Protein AF-A0A1C3H2G0-F1 (afdb_monomer_lite)

pLDDT: mean 84.34, std 14.98, range [38.53, 96.44]

Secondary structure (DSSP, 8-state):
--HHHHHHHHHHHHHHHHT----HHHHHHHHHHHHHHHHHHHHHHHHHHHHHHHHHHHHTT---------TT----

Sequence (76 aa):
MTYEQQLQQLETLIKQLENGDLSLDQTLAAYEQGVALIRACQQQLEQAEQRIQLLAHDANGEETLVPFVDPGDGQP

Structure (mmCIF, N/CA/C/O backbone):
data_AF-A0A1C3H2G0-F1
#
_entry.id   AF-A0A1C3H2G0-F1
#
loop_
_atom_site.group_PDB
_atom_site.id
_atom_site.type_symbol
_atom_site.label_atom_id
_atom_site.label_alt_id
_atom_site.label_comp_id
_atom_site.label_asym_id
_atom_site.label_entity_id
_atom_site.label_seq_id
_atom_site.pdbx_PDB_ins_code
_atom_site.Cartn_x
_atom_site.Cartn_y
_atom_site.Cartn_z
_atom_site.occupancy
_atom_site.B_iso_or_equiv
_atom_site.auth_seq_id
_atom_site.auth_comp_id
_atom_site.auth_asym_id
_atom_site.auth_atom_id
_atom_site.pdbx_PDB_model_num
ATOM 1 N N . MET A 1 1 ? -6.150 7.052 -10.453 1.00 73.75 1 MET A N 1
ATOM 2 C CA . MET A 1 1 ? -5.388 7.535 -9.283 1.00 73.75 1 MET A CA 1
ATOM 3 C C . MET A 1 1 ? -3.919 7.241 -9.529 1.00 73.75 1 MET A C 1
ATOM 5 O O . MET A 1 1 ? -3.634 6.187 -10.093 1.00 73.75 1 MET A O 1
ATOM 9 N N . THR A 1 2 ? -3.010 8.157 -9.203 1.00 92.88 2 THR A N 1
ATOM 10 C CA . THR A 1 2 ? -1.565 7.917 -9.383 1.00 92.88 2 THR A CA 1
ATOM 11 C C . THR A 1 2 ? -1.004 7.066 -8.242 1.00 92.88 2 THR A C 1
ATOM 13 O O . THR A 1 2 ? -1.644 6.938 -7.194 1.00 92.88 2 THR A O 1
ATOM 16 N N . TYR A 1 3 ? 0.178 6.474 -8.428 1.00 93.12 3 TYR A N 1
ATOM 17 C CA . TYR A 1 3 ? 0.880 5.729 -7.375 1.00 93.12 3 TYR A CA 1
ATOM 18 C C . TYR A 1 3 ? 1.065 6.587 -6.115 1.00 93.12 3 TYR A C 1
ATOM 20 O O . TYR A 1 3 ? 0.675 6.191 -5.020 1.00 93.12 3 TYR A O 1
ATOM 28 N N . GLU A 1 4 ? 1.553 7.816 -6.290 1.00 95.19 4 GLU A N 1
ATOM 29 C CA . GLU A 1 4 ? 1.782 8.775 -5.203 1.00 95.19 4 GLU A CA 1
ATOM 30 C C . GLU A 1 4 ? 0.496 9.086 -4.423 1.00 95.19 4 GLU A C 1
ATOM 32 O O . GLU A 1 4 ? 0.503 9.120 -3.195 1.00 95.19 4 GLU A O 1
ATOM 37 N N . GLN A 1 5 ? -0.638 9.234 -5.116 1.00 94.25 5 GLN A N 1
ATOM 38 C CA . GLN A 1 5 ? -1.936 9.467 -4.474 1.00 94.25 5 GLN A CA 1
ATOM 39 C C . GLN A 1 5 ? -2.438 8.263 -3.665 1.00 94.25 5 GLN A C 1
ATOM 41 O O . GLN A 1 5 ? -3.133 8.436 -2.662 1.00 94.25 5 GLN A O 1
ATOM 46 N N . GLN A 1 6 ? -2.139 7.040 -4.106 1.00 94.38 6 GLN A N 1
ATOM 47 C CA . GLN A 1 6 ? -2.495 5.828 -3.361 1.00 94.38 6 GLN A CA 1
ATOM 48 C C . GLN A 1 6 ? -1.616 5.684 -2.119 1.00 94.38 6 GLN A C 1
ATOM 50 O O . GLN A 1 6 ? -2.128 5.385 -1.041 1.00 94.38 6 GLN A O 1
ATOM 55 N N . LEU A 1 7 ? -0.321 5.981 -2.252 1.00 94.56 7 LEU A N 1
ATOM 56 C CA . LEU A 1 7 ? 0.623 5.971 -1.140 1.00 94.56 7 LEU A CA 1
ATOM 57 C C . LEU A 1 7 ? 0.236 6.995 -0.062 1.00 94.56 7 LEU A C 1
ATOM 59 O O . LEU A 1 7 ? 0.118 6.626 1.102 1.00 94.56 7 LEU A O 1
ATOM 63 N N . GLN A 1 8 ? -0.081 8.236 -0.445 1.00 96.25 8 GLN A N 1
ATOM 64 C CA . GLN A 1 8 ? -0.510 9.265 0.513 1.00 96.25 8 GLN A CA 1
ATOM 65 C C . GLN A 1 8 ? -1.799 8.902 1.263 1.00 96.25 8 GLN A C 1
ATOM 67 O O . GLN A 1 8 ? -1.952 9.211 2.449 1.00 96.25 8 GLN A O 1
ATOM 72 N N . GLN A 1 9 ? -2.751 8.257 0.586 1.00 95.00 9 GLN A N 1
ATOM 73 C CA . GLN A 1 9 ? -3.956 7.764 1.253 1.00 95.00 9 GLN A CA 1
ATOM 74 C C . GLN A 1 9 ? -3.642 6.642 2.233 1.00 95.00 9 GLN A C 1
ATOM 76 O O . GLN A 1 9 ? -4.185 6.649 3.334 1.00 95.00 9 GLN A O 1
ATOM 81 N N . LEU A 1 10 ? -2.756 5.715 1.863 1.00 95.06 10 LEU A N 1
ATOM 82 C CA . LEU A 1 10 ? -2.334 4.639 2.752 1.00 95.06 10 LE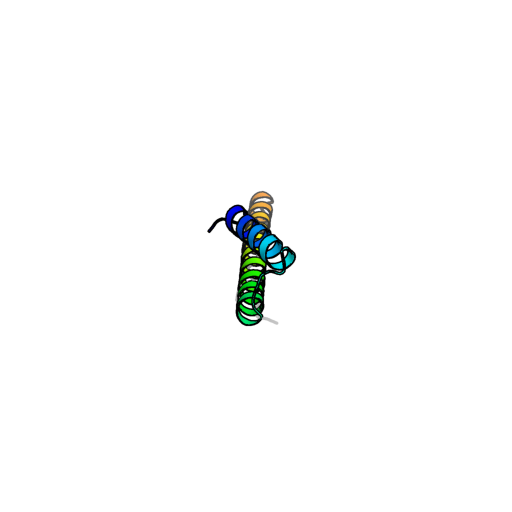U A CA 1
ATOM 83 C C . LEU A 1 10 ? -1.653 5.201 4.008 1.00 95.06 10 LEU A C 1
ATOM 85 O O . LEU A 1 10 ? -1.996 4.795 5.112 1.00 95.06 10 LEU A O 1
ATOM 89 N N . GLU A 1 11 ? -0.762 6.185 3.864 1.00 95.25 11 GLU A N 1
ATOM 90 C CA . GLU A 1 11 ? -0.121 6.863 5.002 1.00 95.25 11 GLU A CA 1
ATOM 91 C C . GLU A 1 11 ? -1.137 7.560 5.913 1.00 95.25 11 GLU A C 1
ATOM 93 O O . GLU A 1 11 ? -1.026 7.514 7.137 1.00 95.25 11 GLU A O 1
ATOM 98 N N . THR A 1 12 ? -2.145 8.204 5.324 1.00 94.12 12 THR A N 1
ATOM 99 C CA . THR A 1 12 ? -3.216 8.867 6.079 1.00 94.12 12 THR A CA 1
ATOM 100 C C . THR A 1 12 ? -4.046 7.851 6.856 1.00 94.12 12 THR A C 1
ATOM 102 O O . THR A 1 12 ? -4.362 8.072 8.024 1.00 94.12 12 THR A O 1
ATOM 105 N N . LEU A 1 13 ? -4.365 6.725 6.225 1.00 94.00 13 LEU A N 1
ATOM 106 C CA . LEU A 1 13 ? -5.134 5.646 6.825 1.00 94.00 13 LEU A CA 1
ATOM 107 C C . LEU A 1 13 ? -4.366 4.981 7.975 1.00 94.00 13 LEU A C 1
ATOM 109 O O . LEU A 1 13 ? -4.939 4.738 9.034 1.00 94.00 13 LEU A O 1
ATOM 113 N N . ILE A 1 14 ? -3.057 4.766 7.814 1.00 93.12 14 ILE A N 1
ATOM 114 C CA . ILE A 1 14 ? -2.184 4.268 8.886 1.00 93.12 14 ILE A CA 1
ATOM 115 C C . ILE A 1 14 ? -2.187 5.241 10.068 1.00 93.12 14 ILE A C 1
ATOM 117 O O . ILE A 1 14 ? -2.447 4.819 11.190 1.00 93.12 14 ILE A O 1
ATOM 121 N N . LYS A 1 15 ? -2.020 6.548 9.827 1.00 92.62 15 LYS A N 1
ATOM 122 C CA . LYS A 1 15 ? -2.079 7.557 10.900 1.00 92.62 15 LYS A CA 1
ATOM 123 C C . LYS A 1 15 ? -3.413 7.545 11.648 1.00 92.62 15 LYS A C 1
ATOM 125 O O . LYS A 1 15 ? -3.443 7.743 12.857 1.00 92.62 15 LYS A O 1
ATOM 130 N N . GLN A 1 16 ? -4.524 7.325 10.945 1.00 89.50 16 GLN A N 1
ATOM 131 C CA . GLN A 1 16 ? -5.842 7.202 11.574 1.00 89.50 16 GLN A CA 1
ATOM 132 C C . GLN A 1 16 ? -5.940 5.953 12.457 1.00 89.50 16 GLN A C 1
ATOM 134 O O . GLN A 1 16 ? -6.453 6.047 13.570 1.00 89.50 16 GLN A O 1
ATOM 139 N N . LEU A 1 17 ? -5.409 4.816 11.996 1.00 89.00 17 LEU A N 1
ATOM 140 C CA . LEU A 1 17 ? -5.335 3.581 12.782 1.00 89.00 17 LEU A CA 1
ATOM 141 C C . LEU A 1 17 ? -4.449 3.744 14.027 1.00 89.00 17 LEU A C 1
ATOM 143 O O . LEU A 1 17 ? -4.821 3.286 15.104 1.00 89.00 17 LEU A O 1
ATOM 147 N N . GLU A 1 18 ? -3.314 4.435 13.904 1.00 90.81 18 GLU A N 1
ATOM 148 C CA . GLU A 1 18 ? -2.383 4.692 15.012 1.00 90.81 18 GLU A CA 1
ATOM 149 C C . GLU A 1 18 ? -2.953 5.641 16.074 1.00 90.81 18 GLU A C 1
ATOM 151 O O . GLU A 1 18 ? -2.620 5.513 17.252 1.00 90.81 18 GLU A O 1
ATOM 156 N N . ASN A 1 19 ? -3.840 6.564 15.687 1.00 88.06 19 ASN A N 1
ATOM 157 C CA . ASN A 1 19 ? -4.49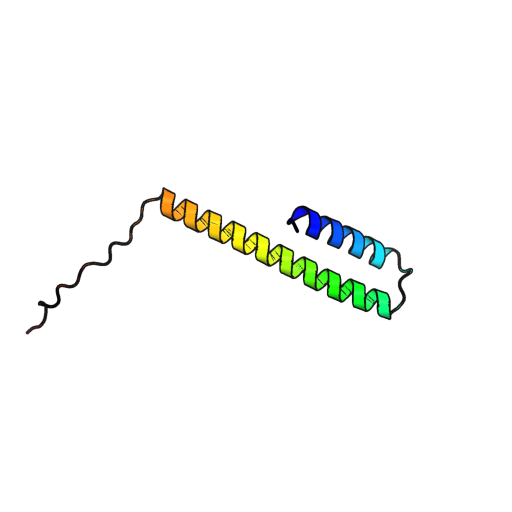0 7.481 16.626 1.00 88.06 19 ASN A CA 1
ATOM 158 C C . ASN A 1 19 ? -5.457 6.776 17.594 1.00 88.06 19 ASN A C 1
ATOM 160 O O . ASN A 1 19 ? -5.782 7.341 18.635 1.00 88.06 19 ASN A O 1
ATOM 164 N N . GLY A 1 20 ? -5.924 5.564 17.273 1.00 82.12 20 GLY A N 1
ATOM 165 C CA . GLY A 1 20 ? -6.688 4.719 18.199 1.00 82.12 20 GLY A CA 1
ATOM 166 C C . GLY A 1 20 ? -8.112 5.187 18.538 1.00 82.12 20 GLY A C 1
ATOM 167 O O . GLY A 1 20 ? -8.758 4.562 19.373 1.00 82.12 20 GLY A O 1
ATOM 168 N N . ASP A 1 21 ? -8.621 6.240 17.893 1.00 86.88 21 ASP A N 1
ATOM 169 C CA . ASP A 1 21 ? -9.972 6.792 18.124 1.00 86.88 21 ASP A CA 1
ATOM 170 C C . ASP A 1 21 ? -11.066 6.095 17.281 1.00 86.88 21 ASP A C 1
ATOM 172 O O . ASP A 1 21 ? -12.240 6.456 17.307 1.00 86.88 21 ASP A O 1
ATOM 176 N N . LEU A 1 22 ? -10.691 5.073 16.505 1.00 89.25 22 LEU A N 1
ATOM 177 C CA . LEU A 1 22 ? -11.597 4.382 15.592 1.00 89.25 22 LEU A CA 1
ATOM 178 C C . LEU A 1 22 ? -12.426 3.319 16.318 1.00 89.25 22 LEU A C 1
ATOM 180 O O . LEU A 1 22 ? -11.916 2.459 17.040 1.00 89.25 22 LEU A O 1
ATOM 184 N N . SER A 1 23 ? -13.731 3.329 16.053 1.00 93.81 23 SER A N 1
ATOM 185 C CA . SER A 1 23 ? -14.614 2.217 16.420 1.00 93.81 23 SER A CA 1
ATOM 186 C C . SER A 1 23 ? -14.222 0.940 15.670 1.00 93.81 23 SER A C 1
ATOM 188 O O . SER A 1 23 ? -13.658 1.010 14.583 1.00 93.81 23 SER A O 1
ATOM 190 N N . LEU A 1 24 ? -14.587 -0.235 16.196 1.00 91.19 24 LEU A N 1
ATOM 191 C CA . LEU A 1 24 ? -14.273 -1.531 15.573 1.00 91.19 24 LEU A CA 1
ATOM 192 C C . LEU A 1 24 ? -14.669 -1.599 14.086 1.00 91.19 24 LEU A C 1
ATOM 194 O O . LEU A 1 24 ? -13.877 -2.042 13.262 1.00 91.19 24 LEU A O 1
ATOM 198 N N . ASP A 1 25 ? -15.870 -1.124 13.755 1.00 94.19 25 ASP A N 1
ATOM 199 C CA . ASP A 1 25 ? -16.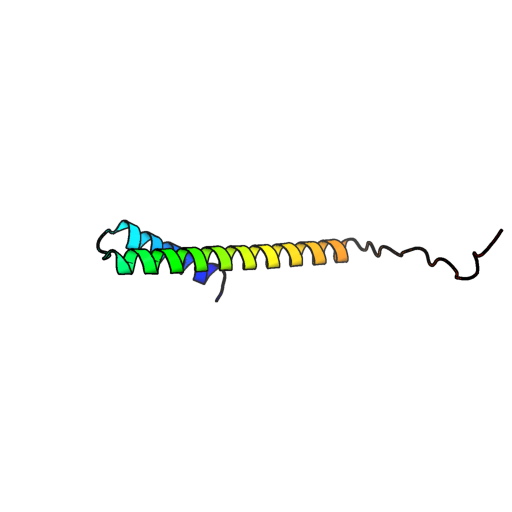377 -1.068 12.379 1.00 94.19 25 ASP A CA 1
ATOM 200 C C . ASP A 1 25 ? -15.505 -0.179 11.476 1.00 94.19 25 ASP A C 1
ATOM 202 O O . ASP A 1 25 ? -15.110 -0.579 10.384 1.00 94.19 25 ASP A O 1
ATOM 206 N N . GLN A 1 26 ? -15.093 0.988 11.979 1.00 92.56 26 GLN A N 1
ATOM 207 C CA . GLN A 1 26 ? -14.214 1.891 11.238 1.00 92.56 26 GLN A CA 1
ATOM 208 C C . GLN A 1 26 ? -12.804 1.327 11.072 1.00 92.56 26 GLN A C 1
ATOM 210 O O . GLN A 1 26 ? -12.201 1.494 10.016 1.00 92.56 26 GLN A O 1
ATOM 215 N N . THR A 1 27 ? -12.287 0.625 12.079 1.00 92.19 27 THR A N 1
ATOM 216 C CA . THR A 1 27 ? -10.998 -0.070 12.001 1.00 92.19 27 THR A CA 1
ATOM 217 C C . THR A 1 27 ? -11.025 -1.170 10.940 1.00 92.19 27 THR A C 1
ATOM 219 O O . THR A 1 27 ? -10.065 -1.309 10.183 1.00 92.19 27 THR A O 1
ATOM 222 N N . LEU A 1 28 ? -12.126 -1.923 10.840 1.00 94.00 28 LEU A N 1
ATOM 223 C CA . LEU A 1 28 ? -12.311 -2.937 9.798 1.00 94.00 28 LEU A CA 1
ATOM 224 C C . LEU A 1 28 ? -12.372 -2.301 8.405 1.00 94.00 28 LEU A C 1
ATOM 226 O O . LEU A 1 28 ? -11.613 -2.705 7.525 1.00 94.00 28 LEU A O 1
ATOM 230 N N . ALA A 1 29 ? -13.181 -1.254 8.232 1.00 94.56 29 ALA A N 1
ATOM 231 C CA . ALA A 1 29 ? -13.283 -0.538 6.962 1.00 94.56 29 ALA A CA 1
ATOM 232 C C . ALA A 1 29 ? -11.936 0.071 6.530 1.00 94.56 29 ALA A C 1
ATOM 234 O O . ALA A 1 29 ? -11.533 -0.043 5.369 1.00 94.56 29 ALA A O 1
ATOM 235 N N . ALA A 1 30 ? -11.202 0.674 7.470 1.00 92.88 30 ALA A N 1
ATOM 236 C CA . ALA A 1 30 ? -9.871 1.210 7.223 1.00 92.88 30 ALA A CA 1
ATOM 237 C C . ALA A 1 30 ? -8.896 0.099 6.799 1.00 92.88 30 ALA A C 1
ATOM 239 O O . ALA A 1 30 ? -8.160 0.253 5.825 1.00 92.88 30 ALA A O 1
ATOM 240 N N . TYR A 1 31 ? -8.921 -1.054 7.468 1.00 91.81 31 TYR A N 1
ATOM 241 C CA . TYR A 1 31 ? -8.092 -2.194 7.087 1.00 91.81 31 TYR A CA 1
ATOM 242 C C . TYR A 1 31 ? -8.390 -2.683 5.661 1.00 91.81 31 TYR A C 1
ATOM 244 O O . TYR A 1 31 ? -7.464 -2.844 4.862 1.00 91.81 31 TYR A O 1
ATOM 252 N N . GLU A 1 32 ? -9.665 -2.869 5.306 1.00 95.75 32 GLU A N 1
ATOM 253 C CA . GLU A 1 32 ? -10.075 -3.282 3.957 1.00 95.75 32 GLU A CA 1
ATOM 254 C C . GLU A 1 32 ? -9.603 -2.289 2.889 1.00 95.75 32 GLU A C 1
ATOM 256 O O . GLU A 1 32 ? -9.035 -2.683 1.864 1.00 95.75 32 GLU A O 1
ATOM 261 N N . GLN A 1 33 ? -9.767 -0.992 3.154 1.00 95.56 33 GLN A N 1
ATOM 262 C CA . GLN A 1 33 ? -9.295 0.064 2.265 1.00 95.56 33 GLN A CA 1
ATOM 263 C C . GLN A 1 33 ? -7.763 0.066 2.142 1.00 95.56 33 GLN A C 1
ATOM 265 O O . GLN A 1 33 ? -7.238 0.201 1.036 1.00 95.56 33 GLN A O 1
ATOM 270 N N . GLY A 1 34 ? -7.037 -0.139 3.243 1.00 95.44 34 GLY A N 1
ATOM 271 C CA . GLY A 1 34 ? -5.580 -0.269 3.241 1.00 95.44 34 GLY A CA 1
ATOM 272 C C . GLY A 1 34 ? -5.102 -1.439 2.378 1.00 95.44 34 GLY A C 1
ATOM 273 O O . GLY A 1 34 ? -4.213 -1.270 1.542 1.00 95.44 34 GLY A O 1
ATOM 274 N N . VAL A 1 35 ? -5.738 -2.608 2.500 1.00 96.25 35 VAL A N 1
ATOM 275 C CA . VAL A 1 35 ? -5.434 -3.785 1.667 1.00 96.25 35 VAL A CA 1
ATOM 276 C C . VAL A 1 35 ? -5.691 -3.498 0.187 1.00 96.25 35 VAL A C 1
ATOM 278 O O . VAL A 1 35 ? -4.874 -3.866 -0.662 1.00 96.25 35 VAL A O 1
ATOM 281 N N . ALA A 1 36 ? -6.797 -2.825 -0.140 1.00 96.25 36 ALA A N 1
ATOM 282 C CA . ALA A 1 36 ? -7.112 -2.450 -1.515 1.00 96.25 36 ALA A CA 1
ATOM 283 C C . ALA A 1 36 ? -6.064 -1.491 -2.107 1.00 96.25 36 ALA A C 1
ATOM 285 O O . ALA A 1 36 ? -5.594 -1.715 -3.224 1.00 96.25 36 ALA A O 1
ATOM 286 N N . LEU A 1 37 ? -5.647 -0.472 -1.346 1.00 96.44 37 LEU A N 1
ATOM 287 C CA . LEU A 1 37 ? -4.605 0.477 -1.754 1.00 96.44 37 LEU A CA 1
ATOM 288 C C . LEU A 1 37 ? -3.264 -0.222 -1.998 1.00 96.44 37 LEU A C 1
ATOM 290 O O . LEU A 1 37 ? -2.632 0.009 -3.025 1.00 96.44 37 LEU A O 1
ATOM 294 N N . ILE A 1 38 ? -2.854 -1.123 -1.100 1.00 95.88 38 ILE A N 1
ATOM 295 C CA . ILE A 1 38 ? -1.608 -1.890 -1.244 1.00 95.88 38 ILE A CA 1
ATOM 296 C C . ILE A 1 38 ? -1.628 -2.730 -2.525 1.00 95.88 38 ILE A C 1
ATOM 298 O O . ILE A 1 38 ? -0.659 -2.718 -3.284 1.00 95.88 38 ILE A O 1
ATOM 302 N N . ARG A 1 39 ? -2.733 -3.438 -2.794 1.00 96.31 39 ARG A N 1
ATOM 303 C CA . ARG A 1 39 ? -2.878 -4.241 -4.018 1.00 96.31 39 ARG A CA 1
ATOM 304 C C . ARG A 1 39 ? -2.791 -3.380 -5.274 1.00 96.31 39 ARG A C 1
ATOM 306 O O . ARG A 1 39 ? -2.108 -3.757 -6.222 1.00 96.31 39 ARG A O 1
ATOM 313 N N . ALA A 1 40 ? -3.443 -2.224 -5.272 1.00 95.44 40 ALA A N 1
ATOM 314 C CA . ALA A 1 40 ? -3.424 -1.319 -6.412 1.00 95.44 40 ALA A CA 1
ATOM 315 C C . ALA A 1 40 ? -2.019 -0.729 -6.660 1.00 95.44 40 ALA A C 1
ATOM 317 O O . ALA A 1 40 ? -1.565 -0.688 -7.805 1.00 95.44 40 ALA A O 1
ATOM 318 N N . CYS A 1 41 ? -1.278 -0.382 -5.600 1.00 95.44 41 CYS A N 1
ATOM 319 C CA . CYS A 1 41 ? 0.129 0.017 -5.700 1.00 95.44 41 CYS A CA 1
ATOM 320 C C . CYS A 1 41 ? 1.001 -1.085 -6.318 1.00 95.44 41 CYS A C 1
ATOM 322 O O . CYS A 1 41 ? 1.774 -0.807 -7.233 1.00 95.44 41 CYS A O 1
ATOM 324 N N . GLN A 1 42 ? 0.858 -2.332 -5.855 1.00 96.00 42 GLN A N 1
ATOM 325 C CA . GLN A 1 42 ? 1.612 -3.471 -6.394 1.00 96.00 42 GLN A CA 1
ATOM 326 C C . GLN A 1 42 ? 1.333 -3.680 -7.885 1.00 96.00 42 GLN A C 1
ATOM 328 O O . GLN A 1 42 ? 2.270 -3.816 -8.665 1.00 96.00 42 GLN A O 1
ATOM 333 N N . GLN A 1 43 ? 0.065 -3.620 -8.300 1.00 96.06 43 GLN A N 1
ATOM 334 C CA . GLN A 1 43 ? -0.301 -3.749 -9.712 1.00 96.06 43 GLN A CA 1
ATOM 335 C C . GL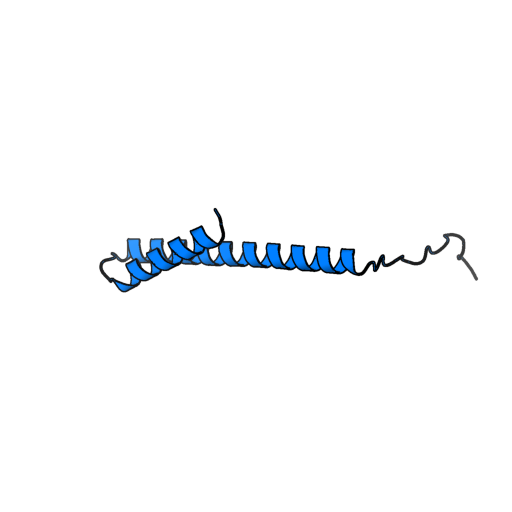N A 1 43 ? 0.300 -2.643 -10.585 1.00 96.06 43 GLN A C 1
ATOM 337 O O . GLN A 1 43 ? 0.719 -2.909 -11.709 1.00 96.06 43 GLN A O 1
ATOM 342 N N . GLN A 1 44 ? 0.359 -1.403 -10.092 1.00 95.38 44 GLN A N 1
ATOM 343 C CA . GLN A 1 44 ? 0.990 -0.318 -10.847 1.00 95.38 44 GLN A CA 1
ATOM 344 C C . GLN A 1 44 ? 2.501 -0.509 -10.987 1.00 95.38 44 GLN A C 1
ATOM 346 O O . GLN A 1 44 ? 3.041 -0.244 -12.061 1.00 95.38 44 GLN A O 1
ATOM 351 N N . LEU A 1 45 ? 3.174 -0.986 -9.937 1.00 96.44 45 LEU A N 1
ATOM 352 C CA . LEU A 1 45 ? 4.603 -1.298 -9.993 1.00 96.44 45 LEU A CA 1
ATOM 353 C C . LEU A 1 45 ? 4.888 -2.444 -10.968 1.00 96.44 45 LEU A C 1
ATOM 355 O O . LEU A 1 45 ? 5.793 -2.325 -11.786 1.00 96.44 45 LEU A O 1
ATOM 359 N N . GLU A 1 46 ? 4.078 -3.502 -10.943 1.00 96.38 46 GLU A N 1
ATOM 360 C CA . GLU A 1 46 ? 4.211 -4.637 -11.863 1.00 96.38 46 GLU A CA 1
ATOM 361 C C . GLU A 1 46 ? 4.038 -4.202 -13.327 1.00 96.38 46 GLU A C 1
ATOM 363 O O . GLU A 1 46 ? 4.854 -4.539 -14.183 1.00 96.38 46 GLU A O 1
ATOM 368 N N . GLN A 1 47 ? 3.034 -3.371 -13.619 1.00 94.62 47 GLN A N 1
ATOM 369 C CA . GLN A 1 47 ? 2.840 -2.816 -14.964 1.00 94.62 47 GLN A CA 1
ATOM 370 C C . GLN A 1 47 ? 4.008 -1.926 -15.405 1.00 94.62 47 GLN A C 1
ATOM 372 O O . GLN A 1 47 ? 4.404 -1.953 -16.573 1.00 94.62 47 GLN A O 1
ATOM 377 N N . ALA A 1 48 ? 4.558 -1.122 -14.492 1.00 94.12 48 ALA A N 1
ATOM 378 C CA . ALA A 1 48 ? 5.722 -0.295 -14.785 1.00 94.12 48 ALA A CA 1
ATOM 379 C C . ALA A 1 48 ? 6.954 -1.160 -15.093 1.00 94.12 48 ALA A C 1
ATOM 381 O O . ALA A 1 48 ? 7.646 -0.897 -16.076 1.00 94.12 48 ALA A O 1
ATOM 382 N N . GLU A 1 49 ? 7.188 -2.215 -14.311 1.00 94.62 49 GLU A N 1
ATOM 383 C CA . GLU A 1 49 ? 8.290 -3.155 -14.519 1.00 94.62 49 GLU A CA 1
ATOM 384 C C . GLU A 1 49 ? 8.166 -3.882 -15.863 1.00 94.62 49 GLU A C 1
ATOM 386 O O . GLU A 1 49 ? 9.110 -3.872 -16.653 1.00 94.62 49 GLU A O 1
ATOM 391 N N . GLN A 1 50 ? 6.985 -4.420 -16.182 1.00 94.50 50 GLN A N 1
ATOM 392 C CA . GLN A 1 50 ? 6.717 -5.060 -17.475 1.00 94.50 50 GLN A CA 1
ATOM 393 C C . GLN A 1 50 ? 6.994 -4.113 -18.644 1.00 94.50 50 GLN A C 1
ATOM 395 O O . GLN A 1 50 ? 7.606 -4.495 -19.641 1.00 94.50 50 GLN A O 1
ATOM 400 N N . ARG A 1 51 ? 6.585 -2.846 -18.524 1.00 92.12 51 ARG A N 1
ATOM 401 C CA . ARG A 1 51 ? 6.826 -1.850 -19.569 1.00 92.12 51 ARG A CA 1
ATOM 402 C C . ARG A 1 51 ? 8.314 -1.552 -19.748 1.00 92.12 51 ARG A C 1
ATOM 404 O O . ARG A 1 51 ? 8.755 -1.400 -20.884 1.00 92.12 51 ARG A O 1
ATOM 411 N N . ILE A 1 52 ? 9.081 -1.493 -18.660 1.00 92.94 52 ILE A N 1
ATOM 412 C CA . ILE A 1 52 ? 10.542 -1.340 -18.714 1.00 92.94 52 ILE A CA 1
ATOM 413 C C . ILE A 1 52 ? 11.181 -2.556 -19.393 1.00 92.94 52 ILE A C 1
ATOM 415 O O . ILE A 1 52 ? 12.030 -2.375 -20.260 1.00 92.94 52 ILE A O 1
ATOM 419 N N . GLN A 1 53 ? 10.752 -3.775 -19.053 1.00 89.12 53 GLN A N 1
ATOM 420 C CA . GLN A 1 53 ? 11.268 -5.006 -19.661 1.00 89.12 53 GLN A CA 1
ATOM 421 C C . GLN A 1 53 ? 11.015 -5.053 -21.173 1.00 89.12 53 GLN A C 1
ATOM 423 O O . GLN A 1 53 ? 11.932 -5.355 -21.931 1.00 89.12 53 GLN A O 1
ATOM 428 N N . LEU A 1 54 ? 9.808 -4.694 -21.625 1.00 88.81 54 LEU A N 1
ATOM 429 C CA . LEU A 1 54 ? 9.480 -4.630 -23.053 1.00 88.81 54 LEU A CA 1
ATOM 430 C C . LEU A 1 54 ? 10.344 -3.604 -23.793 1.00 88.81 54 LEU A C 1
ATOM 432 O O . LEU A 1 54 ? 10.883 -3.912 -24.851 1.00 88.81 54 LEU A O 1
ATOM 436 N N . LEU A 1 55 ? 10.517 -2.407 -23.225 1.00 86.75 55 LEU A N 1
ATOM 437 C CA . LEU A 1 55 ? 11.370 -1.369 -23.813 1.00 86.75 55 LEU A CA 1
ATOM 438 C C . LEU A 1 55 ? 12.845 -1.785 -23.849 1.00 86.75 55 LEU A C 1
ATOM 440 O O . LEU A 1 55 ? 13.541 -1.474 -24.809 1.00 86.75 55 LEU A O 1
ATOM 444 N N . ALA A 1 56 ? 13.327 -2.487 -22.822 1.00 81.75 56 ALA A N 1
ATOM 445 C CA . ALA A 1 56 ? 14.688 -3.010 -22.786 1.00 81.75 56 ALA A CA 1
ATOM 446 C C . ALA A 1 56 ? 14.906 -4.122 -23.824 1.00 81.75 56 ALA A C 1
ATOM 448 O O . ALA A 1 56 ? 15.965 -4.174 -24.443 1.00 81.75 56 ALA A O 1
ATOM 449 N N . HIS A 1 57 ? 13.907 -4.983 -24.039 1.00 74.12 57 HIS A N 1
ATOM 450 C CA . HIS A 1 57 ? 13.950 -6.034 -25.055 1.00 74.12 57 HIS A CA 1
ATOM 451 C C . HIS A 1 57 ? 13.930 -5.455 -26.479 1.00 74.12 57 HIS A C 1
ATOM 453 O O . HIS A 1 57 ? 14.749 -5.847 -27.307 1.00 74.12 57 HIS A O 1
ATOM 459 N N . ASP A 1 58 ? 13.070 -4.462 -26.733 1.00 69.12 58 ASP A N 1
ATOM 460 C CA . ASP A 1 58 ? 12.991 -3.737 -28.010 1.00 69.12 58 ASP A CA 1
ATOM 461 C C . ASP A 1 58 ? 14.294 -2.973 -28.313 1.00 69.12 58 ASP A C 1
ATOM 463 O O . ASP A 1 58 ? 14.836 -3.052 -29.414 1.00 69.12 58 ASP A O 1
ATOM 467 N N . ALA A 1 59 ? 14.881 -2.327 -27.297 1.00 64.25 59 ALA A N 1
ATOM 468 C CA . ALA A 1 59 ? 16.161 -1.631 -27.421 1.00 64.25 59 ALA A CA 1
ATOM 469 C C . ALA A 1 59 ? 17.362 -2.567 -27.665 1.00 64.25 59 ALA A C 1
ATOM 471 O O . ALA A 1 59 ? 18.377 -2.111 -28.195 1.00 64.25 59 ALA A O 1
ATOM 472 N N . ASN A 1 60 ? 17.268 -3.849 -27.287 1.00 60.41 60 ASN A N 1
ATOM 473 C CA . ASN A 1 60 ? 18.326 -4.842 -27.504 1.00 60.41 60 ASN A CA 1
ATOM 474 C C . ASN A 1 60 ? 18.201 -5.585 -28.849 1.00 60.41 60 ASN A C 1
ATOM 476 O O . ASN A 1 60 ? 19.099 -6.347 -29.196 1.00 60.41 60 ASN A O 1
ATOM 480 N N . GLY A 1 61 ? 17.131 -5.355 -29.621 1.00 58.12 61 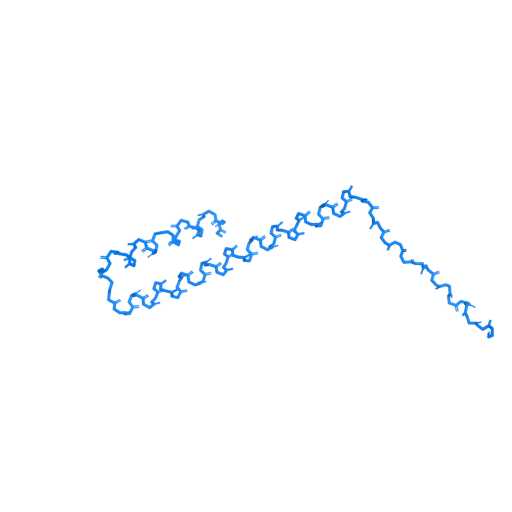GLY A N 1
ATOM 481 C CA . GLY A 1 61 ? 17.009 -5.831 -31.003 1.00 58.12 61 GLY A CA 1
ATOM 482 C C . GLY A 1 61 ? 17.038 -7.353 -31.183 1.00 58.12 61 GLY A C 1
ATOM 483 O O . GLY A 1 61 ? 17.443 -7.827 -32.242 1.00 58.12 61 GLY A O 1
ATOM 484 N N . GLU A 1 62 ? 16.630 -8.139 -30.185 1.00 56.25 62 GLU A N 1
ATOM 485 C CA . GLU A 1 62 ? 16.527 -9.593 -30.337 1.00 56.25 62 GLU A CA 1
ATOM 486 C C . GLU A 1 62 ? 15.133 -9.980 -30.836 1.00 56.25 62 GLU A C 1
ATOM 488 O O . GLU A 1 62 ? 14.292 -10.505 -30.108 1.00 56.25 62 GLU A O 1
ATOM 493 N N . GLU A 1 63 ? 14.905 -9.759 -32.132 1.00 56.06 63 GLU A N 1
ATOM 494 C CA . GLU A 1 63 ? 13.912 -10.530 -32.871 1.00 56.06 63 GLU A CA 1
ATOM 495 C C . GLU A 1 63 ? 14.335 -12.000 -32.789 1.00 56.06 63 GLU A C 1
ATOM 497 O O . GLU A 1 63 ? 15.254 -12.441 -33.483 1.00 56.06 63 GLU A O 1
ATOM 502 N N . THR A 1 64 ? 13.687 -12.787 -31.927 1.00 56.56 64 THR A N 1
ATOM 503 C CA . THR A 1 64 ? 13.805 -14.244 -32.017 1.00 56.56 64 THR A CA 1
ATOM 504 C C . THR A 1 64 ? 13.088 -14.667 -33.295 1.00 56.56 64 THR A C 1
ATOM 506 O O . THR A 1 64 ? 11.902 -14.996 -33.295 1.00 56.56 64 THR A O 1
ATOM 509 N N . LEU A 1 65 ? 13.815 -14.606 -34.410 1.00 60.25 65 LEU A N 1
ATOM 510 C CA . LEU A 1 65 ? 13.434 -15.230 -35.661 1.00 60.25 65 LEU A CA 1
ATOM 511 C C . LEU A 1 65 ? 13.389 -16.732 -35.393 1.00 60.25 65 LEU A C 1
ATOM 513 O O . LEU A 1 65 ? 14.418 -17.404 -35.317 1.00 60.25 65 LEU A O 1
ATOM 517 N N . VAL A 1 66 ? 12.183 -17.260 -35.201 1.00 60.88 66 VAL A N 1
ATOM 518 C CA . VAL A 1 66 ? 11.987 -18.705 -35.2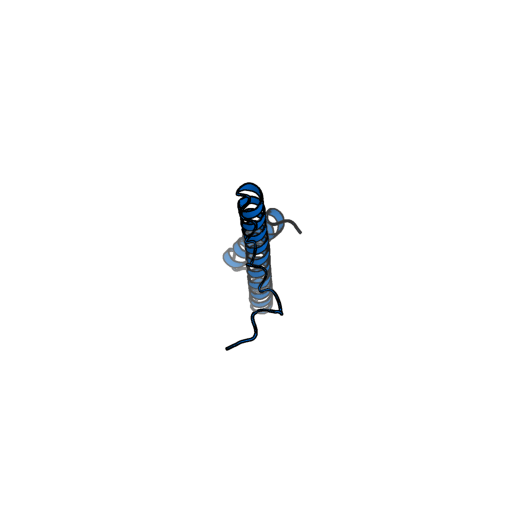49 1.00 60.88 66 VAL A CA 1
ATOM 519 C C . VAL A 1 66 ? 12.393 -19.179 -36.646 1.00 60.88 66 VAL A C 1
ATOM 521 O O . VAL A 1 66 ? 11.997 -18.550 -37.634 1.00 60.88 66 VAL A O 1
ATOM 524 N N . PRO A 1 67 ? 13.196 -20.251 -36.766 1.00 63.19 67 PRO A N 1
ATOM 525 C CA . PRO A 1 67 ? 13.512 -20.795 -38.073 1.00 63.19 67 PRO A CA 1
ATOM 526 C C . PRO A 1 67 ? 12.199 -21.177 -38.752 1.00 63.19 67 PRO A C 1
ATOM 528 O O . PRO A 1 67 ? 11.380 -21.907 -38.189 1.00 63.19 67 PRO A O 1
ATOM 531 N N . PHE A 1 68 ? 11.990 -20.656 -39.958 1.00 65.88 68 PHE A N 1
ATOM 532 C CA . PHE A 1 68 ? 10.923 -21.129 -40.821 1.00 65.88 68 PHE A CA 1
ATOM 533 C C . PHE A 1 68 ? 11.241 -22.584 -41.168 1.00 65.88 68 PHE A C 1
ATOM 535 O O . PHE A 1 68 ? 12.138 -22.856 -41.964 1.00 65.88 68 PHE A O 1
ATOM 542 N N . VAL A 1 69 ? 10.555 -23.521 -40.514 1.00 67.19 69 VAL A N 1
ATOM 543 C CA . VAL A 1 69 ? 10.527 -24.910 -40.966 1.00 67.19 69 VAL A CA 1
ATOM 544 C C . VAL A 1 69 ? 9.690 -24.925 -42.234 1.00 67.19 69 VAL A C 1
ATOM 546 O O . VAL A 1 69 ? 8.486 -24.663 -42.198 1.00 67.19 69 VAL A O 1
ATOM 549 N N . ASP A 1 70 ? 10.359 -25.181 -43.354 1.00 63.91 70 ASP A N 1
ATOM 550 C CA . ASP A 1 70 ? 9.700 -25.360 -44.635 1.00 63.91 70 ASP A CA 1
ATOM 551 C C . ASP A 1 70 ? 8.788 -26.599 -44.556 1.00 63.91 70 ASP A C 1
ATOM 553 O O . ASP A 1 70 ? 9.239 -27.666 -44.125 1.00 63.91 70 ASP A O 1
ATOM 557 N N . PRO A 1 71 ? 7.505 -26.499 -44.949 1.00 57.62 71 PRO A N 1
ATOM 558 C CA . PRO A 1 71 ? 6.574 -27.626 -44.913 1.00 57.62 71 PRO A CA 1
ATOM 559 C C . PRO A 1 71 ? 6.940 -28.761 -45.894 1.00 57.62 71 PRO A C 1
ATOM 561 O O . PRO A 1 71 ? 6.201 -29.741 -45.983 1.00 57.62 71 PRO A O 1
ATOM 564 N N . GLY A 1 72 ? 8.054 -28.644 -46.625 1.00 62.03 72 GLY A N 1
ATOM 565 C CA . GLY A 1 72 ? 8.646 -29.678 -47.465 1.00 62.03 72 GLY A CA 1
ATOM 566 C C . GLY A 1 72 ? 9.649 -30.610 -46.778 1.00 62.03 72 GLY A C 1
ATOM 567 O O . GLY A 1 72 ? 9.971 -31.632 -47.377 1.00 62.03 72 GLY A O 1
ATOM 568 N N . ASP A 1 73 ? 10.090 -30.358 -45.538 1.00 61.25 73 ASP A N 1
ATOM 569 C CA . ASP A 1 73 ? 10.959 -31.298 -44.793 1.00 61.25 73 ASP A CA 1
ATOM 570 C C . ASP A 1 73 ? 10.141 -32.440 -44.150 1.00 61.25 73 ASP A C 1
ATOM 572 O O . ASP A 1 73 ? 10.327 -32.880 -43.016 1.00 61.25 73 ASP A O 1
ATOM 576 N N . GLY A 1 74 ? 9.161 -32.917 -44.916 1.00 64.50 74 GLY A N 1
ATOM 577 C CA . GLY A 1 74 ? 8.727 -34.290 -44.844 1.00 64.50 74 GLY A CA 1
ATOM 578 C C . GLY A 1 74 ? 9.695 -35.148 -45.654 1.00 64.50 74 GLY A C 1
ATOM 579 O O . GLY A 1 74 ? 9.627 -35.154 -46.881 1.00 64.50 74 GLY A O 1
ATOM 580 N N . GLN A 1 75 ? 10.433 -35.990 -44.920 1.00 38.53 75 GLN A N 1
ATOM 581 C CA . GLN A 1 75 ? 10.801 -37.368 -45.293 1.00 38.53 75 GLN A CA 1
ATOM 582 C C . GLN A 1 75 ? 12.199 -37.558 -45.933 1.00 38.53 75 GLN A C 1
ATOM 584 O O . GLN A 1 75 ? 12.640 -36.694 -46.690 1.00 38.53 75 GLN A O 1
ATOM 589 N N . PRO A 1 76 ? 12.903 -38.698 -45.713 1.00 54.94 76 PRO A N 1
ATOM 590 C CA . PRO A 1 76 ? 12.488 -39.976 -45.105 1.00 54.94 76 PRO A CA 1
ATOM 591 C C . PRO A 1 76 ? 12.895 -40.267 -43.659 1.00 54.94 76 PRO A C 1
ATOM 593 O O . PRO A 1 76 ? 13.989 -39.848 -43.230 1.00 54.94 76 PRO A O 1
#

Radius of gyration: 24.3 Å; chains: 1; bounding box: 35×49×66 Å

InterPro domains:
  IPR003761 Exonuclease VII, small subunit [MF_00337] (2-62)
  IPR003761 Exonuclease VII, small subunit [PF02609] (3-53)
  IPR003761 Exonuclease VII, small subunit [PIRSF006488] (1-62)
  IPR003761 Exonuclease VII, small subunit [PTHR34137] (1-68)
  IPR003761 Exonuclease VII, small subunit [TIGR01280] (2-55)
  IPR037004 Exonuclease VII, small subunit superfamily [G3DSA:1.10.287.1040] (1-66)
  IPR037004 Exonuclease VII, small subunit superfamily [SSF116842] (1-62)

Organism: NCBI:txid2718

Foldseek 3Di:
DDLVVLVVLLVVLVVVVVVVPDDPVRNVVSVVSNVVSVVVNVVVVVVVVVVVVVVVVVVVPPPVPDPPPDPPPDDD